Protein AF-A0A7W5CLU7-F1 (afdb_monomer)

Mean predicted aligned error: 4.15 Å

Foldseek 3Di:
DPDLDLVLVVVVCVVQPPPDDDGDDDDPVSVVVNVVSVVVVVVVVVD

Organism: NCBI:txid1572644

Sequence (47 aa):
MASFDKQIVRDWLAANWDKTGTPPALPAEIVARTAERYRELLSRLTS

Structure (mmCIF, N/CA/C/O backbone):
data_AF-A0A7W5CLU7-F1
#
_entry.id   AF-A0A7W5CLU7-F1
#
loop_
_atom_site.group_PDB
_atom_site.id
_atom_site.type_symbol
_atom_site.label_atom_id
_atom_site.label_alt_id
_atom_site.label_comp_id
_atom_site.label_asym_id
_atom_site.label_entity_id
_atom_site.label_seq_id
_atom_site.pdbx_PDB_ins_code
_atom_site.Cartn_x
_atom_site.Cartn_y
_atom_site.Cartn_z
_atom_site.occupancy
_atom_site.B_iso_or_equiv
_atom_site.auth_seq_id
_atom_site.auth_comp_id
_atom_site.auth_asym_id
_atom_site.auth_atom_id
_atom_site.pdbx_PDB_model_num
ATOM 1 N N . MET A 1 1 ? 3.871 -3.730 17.580 1.00 49.97 1 MET A N 1
ATOM 2 C CA . MET A 1 1 ? 2.621 -3.083 17.123 1.00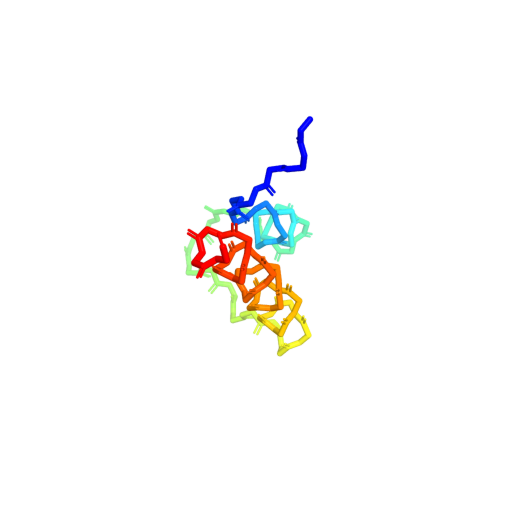 49.97 1 MET A CA 1
ATOM 3 C C . MET A 1 1 ? 2.519 -3.311 15.630 1.00 49.97 1 MET A C 1
ATOM 5 O O . MET A 1 1 ? 3.486 -3.018 14.942 1.00 49.97 1 MET A O 1
ATOM 9 N N . ALA A 1 2 ? 1.432 -3.906 15.134 1.00 56.12 2 ALA A N 1
ATOM 10 C CA . ALA A 1 2 ? 1.236 -4.018 13.691 1.00 56.12 2 ALA A CA 1
ATOM 11 C C . ALA A 1 2 ? 1.193 -2.599 13.111 1.00 56.12 2 ALA A C 1
ATOM 13 O O . ALA A 1 2 ? 0.363 -1.797 13.538 1.00 56.12 2 ALA A O 1
ATOM 14 N N . SER A 1 3 ? 2.125 -2.265 12.217 1.00 64.50 3 SER A N 1
ATOM 15 C CA . SER A 1 3 ? 2.100 -0.959 11.570 1.00 64.50 3 SER A CA 1
ATOM 16 C C . SER A 1 3 ? 0.955 -0.948 10.562 1.00 64.50 3 SER A C 1
ATOM 18 O O . SER A 1 3 ? 0.920 -1.769 9.647 1.00 64.50 3 SER A O 1
ATOM 20 N N . PHE A 1 4 ? -0.005 -0.044 10.748 1.00 72.69 4 PHE A N 1
ATOM 21 C CA . PHE A 1 4 ? -1.099 0.200 9.802 1.00 72.69 4 PHE A CA 1
ATOM 22 C C . PHE A 1 4 ? -0.707 1.279 8.783 1.00 72.69 4 PHE A C 1
ATOM 24 O O . PHE A 1 4 ? -1.474 2.181 8.444 1.00 72.69 4 PHE A O 1
ATOM 31 N N . ASP A 1 5 ? 0.538 1.217 8.330 1.00 78.88 5 ASP A N 1
ATOM 32 C CA . ASP A 1 5 ? 1.054 2.059 7.267 1.00 78.88 5 ASP A CA 1
ATOM 33 C C . ASP A 1 5 ? 0.991 1.313 5.919 1.00 78.88 5 ASP A C 1
ATOM 35 O O . ASP A 1 5 ? 0.458 0.208 5.790 1.00 78.88 5 ASP A O 1
ATOM 39 N N . LYS A 1 6 ? 1.539 1.938 4.876 1.00 88.44 6 LYS A N 1
ATOM 40 C CA . LYS A 1 6 ? 1.577 1.368 3.526 1.00 88.44 6 LYS A CA 1
ATOM 41 C C . LYS A 1 6 ? 2.728 0.367 3.324 1.00 88.44 6 LYS A C 1
ATOM 43 O O . LYS A 1 6 ? 3.209 0.262 2.197 1.00 88.44 6 LYS A O 1
ATOM 48 N N . GLN A 1 7 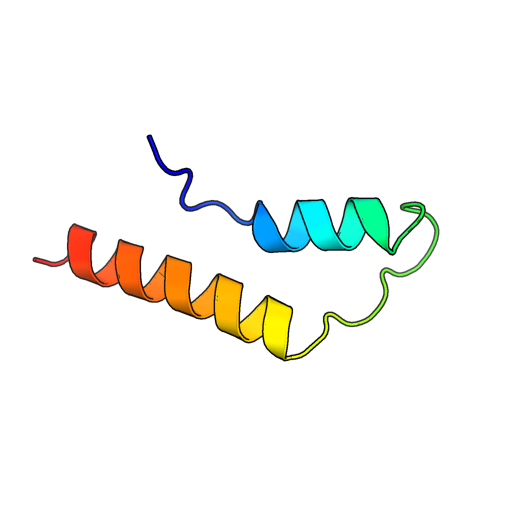? 3.197 -0.345 4.359 1.00 90.38 7 GLN A N 1
ATOM 49 C CA . GLN A 1 7 ? 4.349 -1.251 4.242 1.00 90.38 7 GLN A CA 1
ATOM 50 C C . GLN A 1 7 ? 4.144 -2.310 3.157 1.00 90.38 7 GLN A C 1
ATOM 52 O O . GLN A 1 7 ? 5.054 -2.547 2.379 1.00 90.38 7 GLN A O 1
ATOM 57 N N . ILE A 1 8 ? 2.924 -2.838 3.000 1.00 92.06 8 ILE A N 1
ATOM 58 C CA . ILE A 1 8 ? 2.582 -3.810 1.942 1.00 92.06 8 ILE A CA 1
ATOM 59 C C . ILE A 1 8 ? 2.939 -3.274 0.544 1.00 92.06 8 ILE A C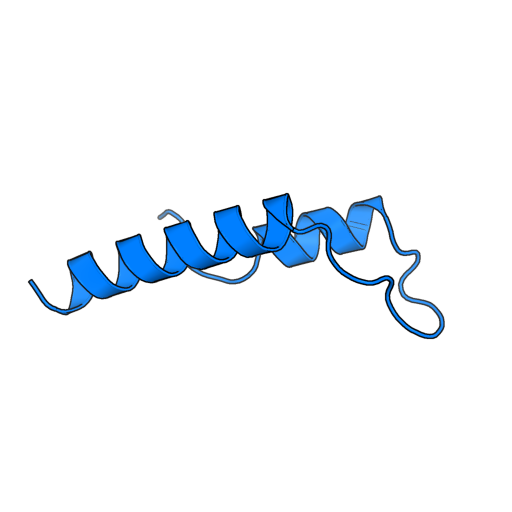 1
ATOM 61 O O . ILE A 1 8 ? 3.519 -3.983 -0.274 1.00 92.06 8 ILE A O 1
ATOM 65 N N . VAL A 1 9 ? 2.622 -2.004 0.275 1.00 93.62 9 VAL A N 1
ATOM 66 C CA . VAL A 1 9 ? 2.941 -1.350 -1.002 1.00 93.62 9 VAL A CA 1
ATOM 67 C C . VAL A 1 9 ? 4.441 -1.081 -1.114 1.00 93.62 9 VAL A C 1
ATOM 69 O O . VAL A 1 9 ? 5.010 -1.269 -2.186 1.00 93.62 9 VAL A O 1
ATOM 72 N N . ARG A 1 10 ? 5.095 -0.658 -0.024 1.00 93.62 10 ARG A N 1
ATOM 73 C CA . ARG A 1 10 ? 6.545 -0.397 -0.017 1.00 93.62 10 ARG A CA 1
ATOM 74 C C . ARG A 1 10 ? 7.348 -1.664 -0.279 1.00 93.62 10 ARG A C 1
ATOM 76 O O . ARG A 1 10 ? 8.276 -1.608 -1.076 1.00 93.62 10 ARG A O 1
ATOM 83 N N . ASP A 1 11 ? 6.985 -2.770 0.358 1.00 93.88 11 ASP A N 1
ATOM 84 C CA . ASP A 1 11 ? 7.648 -4.062 0.193 1.00 93.88 11 ASP A CA 1
ATOM 85 C C . ASP A 1 11 ? 7.489 -4.559 -1.242 1.00 93.88 11 ASP A C 1
ATOM 87 O O . ASP A 1 11 ? 8.460 -4.979 -1.869 1.00 93.88 11 ASP A O 1
ATOM 91 N N . TRP A 1 12 ? 6.280 -4.433 -1.802 1.00 95.06 12 TRP A N 1
ATOM 92 C CA . TRP A 1 12 ? 6.042 -4.802 -3.191 1.00 95.06 12 TRP A CA 1
ATOM 93 C C . TRP A 1 12 ? 6.848 -3.930 -4.159 1.00 95.06 12 TRP A C 1
ATOM 95 O O . TRP A 1 12 ? 7.516 -4.462 -5.042 1.00 95.06 12 TRP A O 1
ATOM 105 N N . LEU A 1 13 ? 6.852 -2.607 -3.973 1.00 95.06 13 LEU A N 1
ATOM 106 C CA . LEU A 1 13 ? 7.650 -1.705 -4.806 1.00 95.06 13 LEU A CA 1
ATOM 107 C C . LEU A 1 13 ? 9.149 -1.977 -4.656 1.00 95.06 13 LEU A C 1
ATOM 109 O O . LEU A 1 13 ? 9.852 -1.982 -5.652 1.00 95.06 13 LEU A O 1
ATOM 113 N N . ALA A 1 14 ? 9.647 -2.252 -3.451 1.00 94.50 14 ALA A N 1
ATOM 114 C CA . ALA A 1 14 ? 11.058 -2.567 -3.238 1.00 94.50 14 ALA A CA 1
ATOM 115 C C . ALA A 1 14 ? 11.495 -3.860 -3.948 1.00 94.50 14 ALA A C 1
ATOM 117 O O . ALA A 1 14 ? 12.650 -3.964 -4.348 1.00 94.50 14 ALA A O 1
ATOM 118 N N . ALA A 1 15 ? 10.583 -4.822 -4.106 1.00 94.62 15 ALA A N 1
ATOM 119 C CA . ALA A 1 15 ? 10.852 -6.080 -4.796 1.00 94.62 15 ALA A CA 1
ATOM 120 C C . ALA A 1 15 ? 10.656 -6.007 -6.323 1.00 94.62 15 ALA A C 1
ATOM 122 O O . ALA A 1 15 ? 11.262 -6.797 -7.042 1.00 94.62 15 ALA A O 1
ATOM 123 N N . ASN A 1 16 ? 9.813 -5.095 -6.822 1.00 94.00 16 ASN A N 1
ATOM 124 C CA . ASN A 1 16 ? 9.368 -5.082 -8.226 1.00 94.00 16 ASN A CA 1
ATOM 125 C C . ASN A 1 16 ? 9.711 -3.791 -8.980 1.00 94.00 16 ASN A C 1
ATOM 127 O O . ASN A 1 16 ? 9.405 -3.667 -10.164 1.00 94.00 16 ASN A O 1
ATOM 131 N N . TRP A 1 17 ? 10.319 -2.814 -8.311 1.00 95.06 17 TRP A N 1
ATOM 132 C CA . TRP A 1 17 ? 10.689 -1.539 -8.901 1.00 95.06 17 TRP A CA 1
ATOM 133 C C . TRP A 1 17 ? 12.048 -1.082 -8.377 1.00 95.06 17 TRP A C 1
ATOM 135 O O . TRP A 1 17 ? 12.274 -0.959 -7.173 1.00 95.06 17 TRP A O 1
ATOM 145 N N . ASP A 1 18 ? 12.952 -0.766 -9.298 1.00 92.38 18 ASP A N 1
ATOM 146 C CA . ASP A 1 18 ? 14.298 -0.263 -9.005 1.00 92.38 18 ASP A CA 1
ATOM 147 C C . ASP A 1 18 ? 14.315 1.199 -8.516 1.00 92.38 18 ASP A C 1
ATOM 149 O O . ASP A 1 18 ? 15.380 1.774 -8.292 1.00 92.38 18 ASP A O 1
ATOM 153 N N . LYS A 1 19 ? 13.130 1.790 -8.299 1.00 89.19 19 LYS A N 1
ATOM 154 C CA . LYS A 1 19 ? 12.916 3.187 -7.890 1.00 89.19 19 LYS A CA 1
ATOM 155 C C . LYS A 1 19 ? 13.386 4.200 -8.931 1.00 89.19 19 LYS A C 1
ATOM 157 O O . LYS A 1 19 ? 13.598 5.366 -8.594 1.00 89.19 19 LYS A O 1
ATOM 162 N N . THR A 1 20 ? 13.517 3.781 -10.187 1.00 94.06 20 THR A N 1
ATOM 163 C CA . THR A 1 20 ? 13.859 4.658 -11.304 1.00 94.06 20 THR A CA 1
ATOM 164 C C . THR A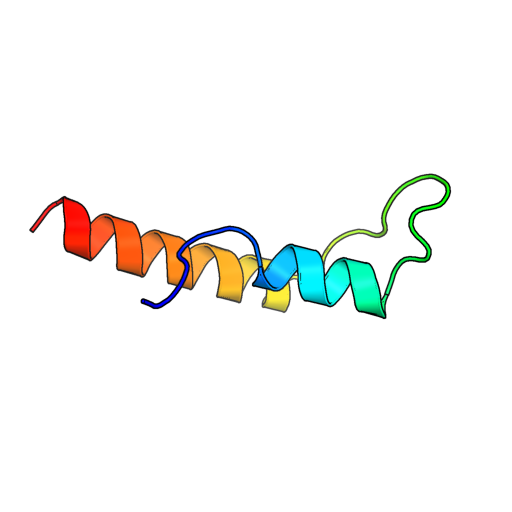 1 20 ? 12.680 4.803 -12.269 1.00 94.06 20 THR A C 1
ATOM 166 O O . THR A 1 20 ? 11.896 3.878 -12.483 1.00 94.06 20 THR A O 1
ATOM 169 N N . GLY A 1 21 ? 12.501 6.002 -12.828 1.00 92.25 21 GLY A N 1
ATOM 170 C CA . GLY A 1 21 ? 11.398 6.287 -13.750 1.00 92.25 21 GLY A CA 1
ATOM 171 C C . GLY A 1 21 ? 10.013 6.270 -13.091 1.00 92.25 21 GLY A C 1
ATOM 172 O O . GLY A 1 21 ? 9.846 6.681 -11.943 1.00 92.25 21 GLY A O 1
ATOM 173 N N . THR A 1 22 ? 8.996 5.848 -13.844 1.00 93.12 22 THR A N 1
ATOM 174 C CA . THR A 1 22 ? 7.614 5.749 -13.356 1.00 93.12 22 THR A CA 1
ATOM 175 C C . THR A 1 22 ? 7.388 4.388 -12.691 1.00 93.12 22 THR A C 1
ATOM 177 O O . THR A 1 22 ? 7.670 3.368 -13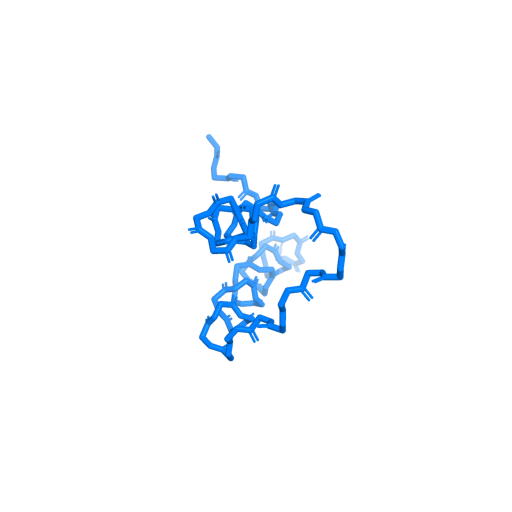.321 1.00 93.12 22 THR A O 1
ATOM 180 N N . PRO A 1 23 ? 6.863 4.336 -11.452 1.00 92.00 23 PRO A N 1
ATOM 181 C CA . PRO A 1 23 ? 6.577 3.072 -10.788 1.00 92.00 23 PRO A CA 1
ATOM 182 C C . PRO A 1 23 ? 5.535 2.248 -11.555 1.00 92.00 23 PRO A C 1
ATOM 184 O O . PRO A 1 23 ? 4.590 2.816 -12.114 1.00 92.00 23 PRO A O 1
ATOM 187 N N . PRO A 1 24 ? 5.666 0.910 -11.555 1.00 93.81 24 PRO A N 1
ATOM 188 C CA . P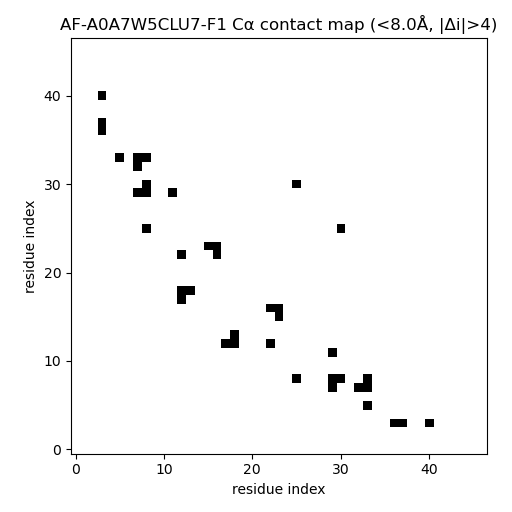RO A 1 24 ? 4.689 0.035 -12.179 1.00 93.81 24 PRO A CA 1
ATOM 189 C C . PRO A 1 24 ? 3.341 0.108 -11.453 1.00 93.81 24 PRO A C 1
ATOM 191 O O . PRO A 1 24 ? 3.263 0.376 -10.250 1.00 93.81 24 PRO A O 1
ATOM 194 N N . ALA A 1 25 ? 2.265 -0.162 -12.193 1.00 95.25 25 ALA A N 1
ATOM 195 C CA . ALA A 1 25 ? 0.935 -0.274 -11.613 1.00 95.25 25 A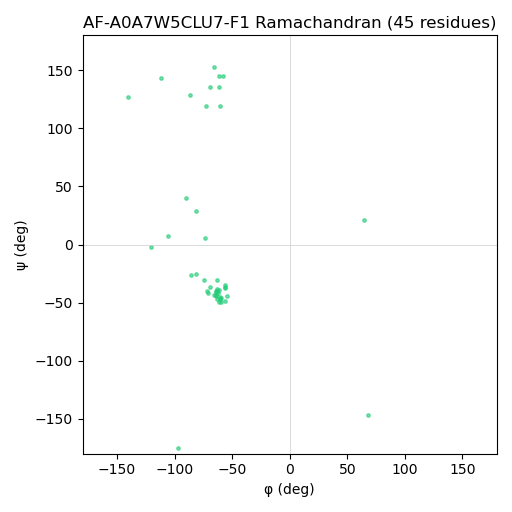LA A CA 1
ATOM 196 C C . ALA A 1 25 ? 0.895 -1.420 -10.590 1.00 95.25 25 ALA A C 1
ATOM 198 O O . ALA A 1 25 ? 1.399 -2.515 -10.844 1.00 95.25 25 ALA A O 1
ATOM 199 N N . LEU A 1 26 ? 0.280 -1.164 -9.432 1.00 95.12 26 LEU A N 1
ATOM 200 C CA . LEU A 1 26 ? 0.158 -2.169 -8.381 1.00 95.12 26 LEU A CA 1
ATOM 201 C C . LEU A 1 26 ? -0.813 -3.280 -8.812 1.00 95.12 26 LEU A C 1
ATOM 203 O O . LEU A 1 26 ? -1.918 -2.971 -9.269 1.00 95.12 26 LEU A O 1
ATOM 207 N N . PRO A 1 27 ? -0.467 -4.560 -8.596 1.00 96.62 27 PRO A N 1
ATOM 208 C CA . PRO A 1 27 ? -1.396 -5.664 -8.772 1.00 96.62 27 PRO A CA 1
ATOM 209 C C . PRO A 1 27 ? -2.628 -5.502 -7.880 1.00 96.62 27 PRO A C 1
ATOM 211 O O . PRO A 1 27 ? -2.530 -5.056 -6.731 1.00 96.62 27 PRO A O 1
ATOM 214 N N . ALA A 1 28 ? -3.789 -5.926 -8.381 1.00 96.12 28 ALA A N 1
ATOM 215 C CA . ALA A 1 28 ? -5.061 -5.803 -7.668 1.00 96.12 28 ALA A CA 1
ATOM 216 C C . ALA A 1 28 ? -5.034 -6.461 -6.275 1.00 96.12 28 ALA A C 1
ATOM 218 O O . ALA A 1 28 ? -5.613 -5.932 -5.328 1.00 96.12 28 ALA A O 1
ATOM 219 N N . GLU A 1 29 ? -4.308 -7.569 -6.119 1.00 95.19 29 GLU A N 1
ATOM 220 C CA . GLU A 1 29 ? -4.138 -8.261 -4.836 1.00 95.19 29 GLU A CA 1
ATOM 221 C C . GLU A 1 29 ? -3.418 -7.406 -3.777 1.00 95.19 29 GLU A C 1
ATOM 223 O O . GLU A 1 29 ? -3.796 -7.415 -2.605 1.00 95.19 29 GLU A O 1
ATOM 228 N N . ILE A 1 30 ? -2.417 -6.616 -4.177 1.00 94.88 30 ILE A N 1
ATOM 229 C CA . ILE A 1 30 ? -1.647 -5.746 -3.279 1.00 94.88 30 ILE A CA 1
ATOM 230 C C . ILE A 1 30 ? -2.525 -4.588 -2.817 1.00 94.88 30 ILE A C 1
ATOM 232 O O . ILE A 1 30 ? -2.537 -4.241 -1.630 1.00 94.88 30 ILE A O 1
ATOM 236 N N . VAL A 1 31 ? -3.311 -4.033 -3.742 1.00 94.81 31 VAL A N 1
ATOM 237 C CA . VAL A 1 31 ? -4.308 -3.001 -3.446 1.00 94.81 31 VAL A CA 1
ATOM 238 C C . VAL A 1 31 ? -5.355 -3.542 -2.472 1.00 94.81 31 VAL A C 1
ATOM 240 O O . VAL A 1 31 ? -5.592 -2.923 -1.435 1.00 94.81 31 VAL A O 1
ATOM 243 N N . ALA A 1 32 ? -5.922 -4.721 -2.744 1.00 95.12 32 ALA A N 1
ATOM 244 C CA . ALA A 1 32 ? -6.943 -5.343 -1.903 1.00 95.12 32 ALA A 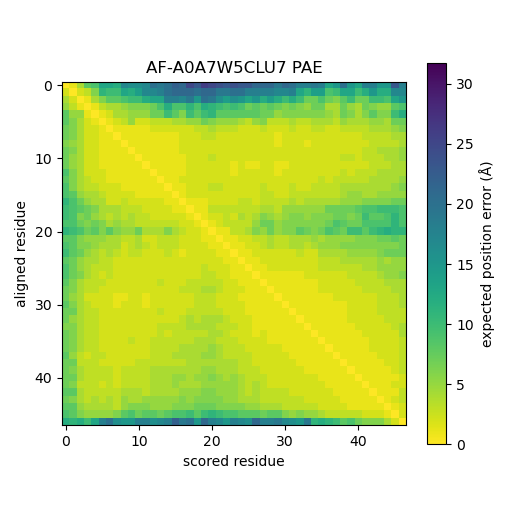CA 1
ATOM 245 C C . ALA A 1 32 ? -6.433 -5.620 -0.480 1.00 95.12 32 ALA A C 1
ATOM 247 O O . ALA A 1 32 ? -7.086 -5.239 0.492 1.00 95.12 32 ALA A O 1
ATOM 248 N N . ARG A 1 33 ? -5.233 -6.199 -0.343 1.00 92.94 33 ARG A N 1
ATOM 249 C CA . ARG A 1 33 ? -4.599 -6.461 0.963 1.00 92.94 33 ARG A CA 1
ATOM 250 C C . ARG A 1 33 ? -4.328 -5.181 1.749 1.00 92.94 33 ARG A C 1
ATOM 252 O O . ARG A 1 33 ? -4.549 -5.141 2.958 1.00 92.94 33 ARG A O 1
ATOM 259 N N . THR A 1 34 ? -3.862 -4.134 1.072 1.00 93.56 34 THR A N 1
ATOM 260 C CA . THR A 1 34 ? -3.621 -2.829 1.702 1.00 93.56 34 THR A CA 1
ATOM 261 C C . THR A 1 34 ? -4.934 -2.199 2.169 1.00 93.56 34 THR A C 1
ATOM 263 O O . THR A 1 34 ? -5.018 -1.707 3.293 1.00 93.56 34 THR A O 1
ATOM 266 N N . ALA A 1 35 ? -5.981 -2.260 1.343 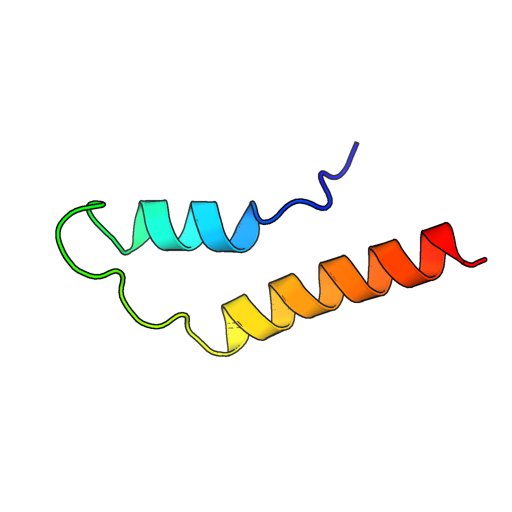1.00 93.50 35 ALA A N 1
ATOM 267 C CA . ALA A 1 35 ? -7.305 -1.747 1.682 1.00 93.50 35 ALA A CA 1
ATOM 268 C C . ALA A 1 35 ? -7.942 -2.498 2.863 1.00 93.50 35 ALA A C 1
ATOM 270 O O . ALA A 1 35 ? -8.546 -1.864 3.725 1.00 93.50 35 ALA A O 1
ATOM 271 N N . GLU A 1 36 ? -7.784 -3.822 2.932 1.00 93.44 36 GLU A N 1
ATOM 272 C CA . GLU A 1 36 ? -8.264 -4.639 4.054 1.00 93.44 36 GLU A CA 1
ATOM 273 C C . GLU A 1 36 ? -7.633 -4.198 5.376 1.00 93.44 36 GLU A C 1
ATOM 275 O O . GLU A 1 36 ? -8.332 -3.960 6.358 1.00 93.44 36 GLU A O 1
ATOM 280 N N . ARG A 1 37 ? -6.312 -3.985 5.381 1.00 90.31 37 ARG A N 1
ATOM 281 C CA . ARG A 1 37 ? -5.591 -3.529 6.573 1.00 90.31 37 ARG A CA 1
ATOM 282 C C . ARG A 1 37 ? -6.083 -2.162 7.055 1.00 90.31 37 ARG A C 1
ATOM 284 O O . ARG A 1 37 ? -6.218 -1.946 8.257 1.00 90.31 37 ARG A O 1
ATOM 291 N N . TYR A 1 38 ? -6.377 -1.247 6.132 1.00 91.19 38 TYR A N 1
ATOM 292 C CA . TYR A 1 38 ? -6.956 0.052 6.479 1.00 91.19 38 TYR A CA 1
ATOM 293 C C . TYR A 1 38 ? -8.398 -0.053 6.984 1.00 91.19 38 TYR A C 1
ATOM 295 O O . TYR A 1 38 ? -8.755 0.671 7.911 1.00 91.19 38 TYR A O 1
ATOM 303 N N . ARG A 1 39 ? -9.213 -0.959 6.430 1.00 92.00 39 ARG A N 1
ATOM 304 C CA . ARG A 1 39 ? -10.568 -1.230 6.940 1.00 92.00 39 ARG A CA 1
ATOM 305 C C . ARG A 1 39 ? -10.534 -1.810 8.355 1.00 92.00 39 ARG A C 1
ATOM 307 O O . ARG A 1 39 ? -11.300 -1.364 9.204 1.00 92.00 39 ARG A O 1
ATOM 314 N N . GLU A 1 40 ? -9.598 -2.716 8.635 1.00 90.94 40 GLU A N 1
ATOM 315 C CA . GLU A 1 40 ? -9.354 -3.248 9.980 1.00 90.94 40 GLU A CA 1
ATOM 316 C C . GLU A 1 40 ? -8.960 -2.135 10.965 1.00 90.94 40 GLU A C 1
ATOM 318 O O . GLU A 1 40 ? -9.508 -2.065 12.066 1.00 90.94 40 GLU A O 1
ATOM 323 N N . LEU A 1 41 ? -8.049 -1.234 10.571 1.00 90.00 41 LEU A N 1
ATOM 324 C CA . LEU A 1 41 ? -7.682 -0.079 11.397 1.00 90.00 41 LEU A CA 1
ATOM 325 C C . LEU A 1 41 ? -8.891 0.808 11.679 1.00 90.00 41 LEU A C 1
ATOM 327 O O . LEU A 1 41 ? -9.125 1.170 12.828 1.00 90.00 41 LEU A O 1
ATOM 331 N N . LEU A 1 42 ? -9.637 1.166 10.632 1.00 91.38 42 LEU A N 1
ATOM 332 C CA . LEU A 1 42 ? -10.800 2.035 10.753 1.00 91.38 42 LEU A CA 1
ATOM 333 C C . LEU A 1 42 ? -11.797 1.450 11.755 1.00 91.38 42 LEU A C 1
ATOM 335 O O . LEU A 1 42 ? -12.173 2.138 12.695 1.00 91.38 42 LEU A O 1
ATOM 339 N N . SER A 1 43 ? -12.123 0.161 11.620 1.00 92.69 43 SER A N 1
ATOM 340 C CA . SER A 1 43 ? -13.019 -0.540 12.544 1.00 92.69 43 SER A CA 1
ATOM 341 C C . SER A 1 43 ? -12.545 -0.477 13.997 1.00 92.69 43 SER A C 1
ATOM 343 O O . SER A 1 43 ? -13.379 -0.379 14.893 1.00 92.69 43 SER A O 1
ATOM 345 N N . ARG A 1 44 ? -11.231 -0.539 14.247 1.00 89.50 44 ARG A N 1
ATOM 346 C CA . ARG A 1 44 ? -10.655 -0.451 15.601 1.00 89.50 44 ARG A CA 1
ATOM 347 C C . ARG A 1 44 ? -10.686 0.961 16.177 1.00 89.50 44 ARG A C 1
ATOM 349 O O . ARG A 1 44 ? -10.739 1.100 17.389 1.00 89.50 44 ARG A O 1
ATOM 356 N N . LEU A 1 45 ? -10.592 1.985 15.330 1.00 91.50 45 LEU A N 1
ATOM 357 C CA . LEU A 1 45 ? -10.594 3.387 15.759 1.00 91.50 45 LEU A CA 1
ATOM 358 C C . LEU A 1 45 ? -12.002 3.927 16.016 1.00 91.50 45 LEU A C 1
ATOM 360 O O . LEU A 1 45 ? -12.148 4.893 16.758 1.00 91.50 45 LEU A O 1
ATOM 364 N N . THR A 1 46 ? -13.017 3.347 15.377 1.00 91.25 46 THR A N 1
ATOM 365 C CA . THR A 1 46 ? -14.408 3.810 15.463 1.00 91.25 46 THR A CA 1
ATOM 366 C C . THR A 1 46 ? -15.305 2.910 16.316 1.00 91.25 46 THR A C 1
ATOM 368 O O . THR A 1 46 ? -16.518 3.107 16.293 1.00 91.25 46 THR A O 1
ATOM 371 N N . SER A 1 47 ? -14.738 1.911 17.003 1.00 71.06 47 SER A N 1
ATOM 372 C CA . SER A 1 47 ? -15.456 1.065 17.974 1.00 71.06 47 SER A CA 1
ATOM 373 C C . SER A 1 47 ? -15.282 1.565 19.400 1.00 71.06 47 SER A C 1
ATOM 375 O O . SER A 1 47 ? -14.229 2.180 19.679 1.00 71.06 47 SER A O 1
#

Secondary structure (DSSP, 8-state):
----SSHHHHHHHHHH--S-SSPPPPPHHHHHHHHHHHHHHHHHH--

Solvent-accessible surface area (backbone atoms only — not comparable to full-atom values): 3110 Å² total; per-residue (Å²): 128,88,77,88,65,66,56,70,58,51,55,50,41,69,75,74,41,92,83,64,86,78,79,77,83,79,56,68,67,60,54,50,55,49,51,50,51,51,51,55,48,49,56,64,72,75,102

Radius of gyration: 12.7 Å; Cα contacts (8 Å, |Δi|>4): 20; chains: 1; bounding box: 30×14×32 Å

pLDDT: mean 89.52, std 10.01, range [49.97, 96.62]